Protein AF-E5Y5U0-F1 (afdb_monomer_lite)

Structure (mmCIF, N/CA/C/O backbone):
data_AF-E5Y5U0-F1
#
_entry.id   AF-E5Y5U0-F1
#
loop_
_atom_site.group_PDB
_atom_site.id
_atom_site.type_symbol
_atom_site.label_atom_id
_atom_site.label_alt_id
_atom_site.label_comp_id
_atom_site.label_asym_id
_atom_site.label_entity_id
_atom_site.label_seq_id
_atom_site.pdbx_PDB_ins_code
_atom_site.Cartn_x
_atom_site.Cartn_y
_atom_site.Cartn_z
_atom_site.occupancy
_atom_site.B_iso_or_equiv
_atom_site.auth_seq_id
_atom_site.auth_comp_id
_atom_site.auth_asym_id
_atom_site.auth_atom_id
_atom_site.pdbx_PDB_model_num
ATOM 1 N N . MET A 1 1 ? -17.605 -6.622 24.035 1.00 69.19 1 MET A N 1
ATOM 2 C CA . MET A 1 1 ? -16.594 -5.604 23.661 1.00 69.19 1 MET A CA 1
ATOM 3 C C . MET A 1 1 ? -17.311 -4.301 23.334 1.00 69.19 1 MET A C 1
ATOM 5 O O . MET A 1 1 ? -18.369 -4.371 22.723 1.00 69.19 1 MET A O 1
ATOM 9 N N . THR A 1 2 ? -16.821 -3.135 23.767 1.00 83.31 2 THR A N 1
ATOM 10 C CA . THR A 1 2 ? -17.439 -1.837 23.409 1.00 83.31 2 THR A CA 1
ATOM 11 C C . THR A 1 2 ? -16.944 -1.327 22.050 1.00 83.31 2 THR A C 1
ATOM 13 O O . THR A 1 2 ? -15.829 -1.645 21.639 1.00 83.31 2 THR A O 1
ATOM 16 N N . GLU A 1 3 ? -17.721 -0.479 21.364 1.00 82.12 3 GLU A N 1
ATOM 17 C CA . GLU A 1 3 ? -17.314 0.129 20.079 1.00 82.12 3 GLU A CA 1
ATOM 18 C 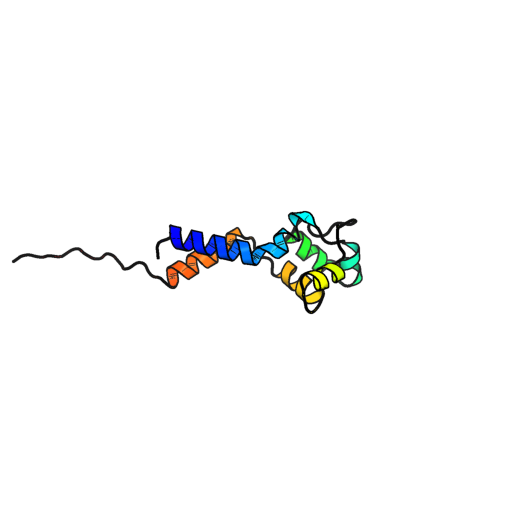C . GLU A 1 3 ? -15.977 0.882 20.189 1.00 82.12 3 GLU A C 1
ATOM 20 O O . GLU A 1 3 ? -15.125 0.809 19.303 1.00 82.12 3 GLU A O 1
ATOM 25 N N . ARG A 1 4 ? -15.744 1.566 21.316 1.00 84.88 4 ARG A N 1
ATOM 26 C CA . ARG A 1 4 ? -14.494 2.294 21.568 1.00 84.88 4 ARG A CA 1
ATOM 27 C C . ARG A 1 4 ? -13.285 1.359 21.664 1.00 84.88 4 ARG A C 1
ATOM 29 O O . ARG A 1 4 ? -12.212 1.719 21.182 1.00 84.88 4 ARG A O 1
ATOM 36 N N . GLU A 1 5 ? -13.444 0.191 22.282 1.00 86.19 5 GLU A N 1
ATOM 37 C CA . GLU A 1 5 ? -12.390 -0.826 22.383 1.00 86.19 5 GLU A CA 1
ATOM 38 C C . GLU A 1 5 ? -12.134 -1.495 21.033 1.00 86.19 5 GLU A C 1
ATOM 40 O O . GLU A 1 5 ? -10.982 -1.550 20.606 1.00 86.19 5 GLU A O 1
ATOM 45 N N . ALA A 1 6 ? -13.193 -1.891 20.318 1.00 85.94 6 ALA A N 1
ATOM 46 C CA . ALA A 1 6 ? -13.099 -2.448 18.968 1.00 85.94 6 ALA A CA 1
ATOM 47 C C . ALA A 1 6 ? -12.373 -1.484 18.017 1.00 85.94 6 ALA A C 1
ATOM 49 O O . ALA A 1 6 ? -11.465 -1.873 17.289 1.00 85.94 6 ALA A O 1
ATOM 50 N N . ARG A 1 7 ? -12.694 -0.187 18.085 1.00 88.69 7 ARG A N 1
ATOM 51 C CA . ARG A 1 7 ? -12.034 0.851 17.284 1.00 88.69 7 ARG A CA 1
ATOM 52 C C . ARG A 1 7 ? -10.579 1.081 17.669 1.00 88.69 7 ARG A C 1
ATOM 54 O O . ARG A 1 7 ? -9.777 1.420 16.800 1.00 88.69 7 ARG A O 1
ATOM 61 N N . LYS A 1 8 ? -10.224 0.913 18.945 1.00 90.88 8 LYS A N 1
ATOM 62 C CA . LYS A 1 8 ? -8.829 0.995 19.394 1.00 90.88 8 LYS A CA 1
ATOM 63 C C . LYS A 1 8 ? -8.017 -0.177 18.840 1.00 90.88 8 LYS A C 1
ATOM 65 O O . LYS A 1 8 ? -6.976 0.074 18.243 1.00 90.88 8 LYS A O 1
ATOM 70 N N . LEU A 1 9 ? -8.529 -1.402 18.971 1.00 89.31 9 LEU A N 1
ATOM 71 C CA . LEU A 1 9 ? -7.894 -2.614 18.442 1.00 89.31 9 LEU A CA 1
ATOM 72 C C . LEU A 1 9 ? -7.775 -2.563 16.915 1.00 89.31 9 LEU A C 1
ATOM 74 O O . LEU A 1 9 ? -6.693 -2.749 16.375 1.00 89.31 9 LEU A O 1
ATOM 78 N N . ALA A 1 10 ? -8.853 -2.201 16.215 1.00 89.25 10 ALA A N 1
ATOM 79 C CA . ALA A 1 10 ? -8.842 -2.063 14.759 1.00 89.25 10 ALA A CA 1
ATOM 80 C C . ALA A 1 10 ? -7.818 -1.027 14.286 1.00 89.25 10 ALA A C 1
ATOM 82 O O . ALA A 1 10 ? -7.153 -1.225 13.276 1.00 89.25 10 ALA A O 1
ATOM 83 N N . LYS A 1 11 ? -7.659 0.081 15.017 1.00 90.94 11 LYS A N 1
ATOM 84 C CA . LYS A 1 11 ? -6.661 1.096 14.676 1.00 90.94 11 LYS A CA 1
ATOM 85 C C . LYS A 1 11 ? -5.230 0.576 14.823 1.00 90.94 11 LYS A C 1
ATOM 87 O O . LYS A 1 11 ? -4.396 0.944 14.004 1.00 90.94 11 LYS A O 1
ATOM 92 N N . GLU A 1 12 ? -4.954 -0.222 15.849 1.00 91.50 12 GLU A N 1
ATOM 93 C CA . GLU A 1 12 ? -3.642 -0.841 16.070 1.00 91.50 12 GLU A CA 1
ATOM 94 C C . GLU A 1 12 ? -3.321 -1.826 14.941 1.00 91.50 12 GLU A C 1
ATOM 96 O O . GLU A 1 12 ? -2.330 -1.643 14.243 1.00 91.50 12 GLU A O 1
ATOM 101 N N . VAL A 1 13 ? -4.252 -2.737 14.640 1.00 90.50 13 VAL A N 1
ATOM 102 C CA . VAL A 1 13 ? -4.113 -3.706 13.541 1.00 90.50 13 VAL A CA 1
ATOM 103 C C . VAL A 1 13 ? -3.899 -3.010 12.192 1.00 90.50 13 VAL A C 1
ATOM 105 O O . VAL A 1 13 ? -2.967 -3.348 11.474 1.00 90.50 13 VAL A O 1
ATOM 108 N N . VAL A 1 14 ? -4.701 -1.992 11.851 1.00 90.81 14 VAL A N 1
ATOM 109 C CA . VAL A 1 14 ? -4.522 -1.235 10.593 1.00 90.81 14 VAL A CA 1
ATOM 110 C C . VAL A 1 14 ? -3.203 -0.468 10.572 1.00 90.81 14 VAL A C 1
ATOM 112 O O . VAL A 1 14 ? -2.626 -0.280 9.504 1.00 90.81 14 VAL A O 1
ATOM 115 N N . SER A 1 15 ? -2.728 0.025 11.716 1.00 89.88 15 SER A N 1
ATOM 116 C CA . SER A 1 15 ? -1.439 0.716 11.774 1.00 89.88 15 SER A CA 1
ATOM 117 C C . SER A 1 15 ? -0.300 -0.227 11.396 1.00 89.88 15 SER A C 1
ATOM 119 O O . SER A 1 15 ? 0.561 0.161 10.610 1.00 89.88 15 SER A O 1
ATOM 121 N N . ASP A 1 16 ? -0.334 -1.454 11.909 1.00 90.06 16 ASP A N 1
ATOM 122 C CA . ASP A 1 16 ? 0.696 -2.458 11.658 1.00 90.06 16 ASP A CA 1
ATOM 123 C C . ASP A 1 16 ? 0.582 -3.040 10.241 1.00 90.06 16 ASP A C 1
ATOM 125 O O . ASP A 1 16 ? 1.571 -3.057 9.510 1.00 90.06 16 ASP A O 1
ATOM 129 N N . GLU A 1 17 ? -0.631 -3.412 9.801 1.00 88.94 17 GLU A N 1
ATOM 130 C CA . GLU A 1 17 ? -0.902 -3.925 8.444 1.00 88.94 17 GLU A CA 1
ATOM 131 C C . GLU A 1 17 ? -0.405 -2.956 7.352 1.00 88.94 17 GLU A C 1
ATOM 133 O O . GLU A 1 17 ? 0.072 -3.381 6.302 1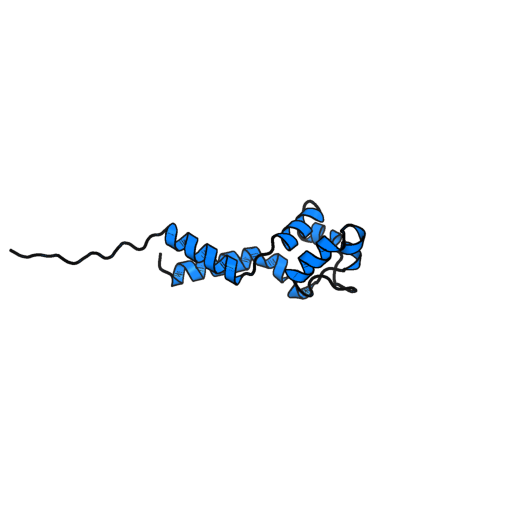.00 88.94 17 GLU A O 1
ATOM 138 N N . TYR A 1 18 ? -0.512 -1.643 7.583 1.00 91.94 18 TYR A N 1
ATOM 139 C CA . TYR A 1 18 ? -0.182 -0.618 6.588 1.00 91.94 18 TYR A CA 1
ATOM 140 C C . TYR A 1 18 ? 1.191 0.027 6.806 1.00 91.94 18 TYR A C 1
ATOM 142 O O . TYR A 1 18 ? 1.550 0.931 6.050 1.00 91.94 18 TYR A O 1
ATOM 150 N N . ALA A 1 19 ? 1.970 -0.406 7.800 1.00 91.31 19 ALA A N 1
ATOM 151 C CA . ALA A 1 19 ? 3.243 0.231 8.137 1.00 91.31 19 ALA A CA 1
ATOM 152 C C . ALA A 1 19 ? 4.214 0.248 6.944 1.00 91.31 19 ALA A C 1
ATOM 154 O O . ALA A 1 19 ? 4.772 1.294 6.610 1.00 91.31 19 ALA A O 1
ATOM 155 N N . VAL A 1 20 ? 4.347 -0.889 6.253 1.00 89.88 20 VAL A N 1
ATOM 156 C CA . VAL A 1 20 ? 5.215 -1.024 5.073 1.00 89.88 20 VAL A CA 1
ATOM 157 C C . VAL A 1 20 ? 4.723 -0.133 3.938 1.00 89.88 20 VAL A C 1
ATOM 159 O O . VAL A 1 20 ? 5.480 0.686 3.419 1.00 89.88 20 VAL A O 1
ATOM 162 N N . ILE A 1 21 ? 3.439 -0.226 3.575 1.00 91.38 21 ILE A N 1
ATOM 163 C CA . ILE A 1 21 ? 2.917 0.550 2.447 1.00 91.38 21 ILE A CA 1
ATOM 164 C C . ILE A 1 21 ? 2.933 2.054 2.722 1.00 91.38 21 ILE A C 1
ATOM 166 O O . ILE A 1 21 ? 3.124 2.839 1.799 1.00 91.38 21 ILE A O 1
ATOM 170 N N . ASP A 1 22 ? 2.795 2.483 3.976 1.00 91.56 22 ASP A N 1
ATOM 171 C CA . ASP A 1 22 ? 2.969 3.880 4.356 1.00 91.56 22 ASP A CA 1
ATOM 172 C C . ASP A 1 22 ? 4.413 4.357 4.224 1.00 91.56 22 ASP A C 1
ATOM 174 O O . ASP A 1 22 ? 4.621 5.539 3.957 1.00 91.56 22 ASP A O 1
ATOM 178 N N . GLU A 1 23 ? 5.403 3.498 4.459 1.00 91.81 23 GLU A N 1
ATOM 179 C CA . GLU A 1 23 ? 6.816 3.877 4.474 1.00 91.81 23 GLU A CA 1
ATOM 180 C C . GLU A 1 23 ? 7.358 4.107 3.055 1.00 91.81 23 GLU A C 1
ATOM 182 O O . GLU A 1 23 ? 7.612 5.259 2.687 1.00 91.81 23 GLU A O 1
ATOM 187 N N . ILE A 1 24 ? 7.477 3.045 2.245 1.00 91.88 24 ILE A N 1
ATOM 188 C CA . ILE A 1 24 ? 6.597 2.919 1.083 1.00 91.88 24 ILE A CA 1
ATOM 189 C C . ILE A 1 24 ? 6.255 4.220 0.378 1.00 91.88 24 ILE A C 1
ATOM 191 O O . ILE A 1 24 ? 7.064 4.951 -0.210 1.00 91.88 24 ILE A O 1
ATOM 195 N N . TRP A 1 25 ? 4.961 4.470 0.466 1.00 91.69 25 TRP A N 1
ATOM 196 C CA . TRP A 1 25 ? 4.293 5.585 -0.120 1.00 91.69 25 TRP A CA 1
ATOM 197 C C . TRP A 1 25 ? 4.883 6.878 0.412 1.00 91.69 25 TRP A C 1
ATOM 199 O O . TRP A 1 25 ? 5.401 7.632 -0.385 1.00 91.69 25 TRP A O 1
ATOM 209 N N . ASN A 1 26 ? 4.906 7.155 1.713 1.00 89.38 26 ASN A N 1
ATOM 210 C CA . ASN A 1 26 ? 5.175 8.507 2.203 1.00 89.38 26 ASN A CA 1
ATOM 211 C C . ASN A 1 26 ? 6.625 8.981 2.072 1.00 89.38 26 ASN A C 1
ATOM 213 O O . ASN A 1 26 ? 6.830 10.182 1.866 1.00 89.38 26 ASN A O 1
ATOM 217 N N . ARG A 1 27 ? 7.608 8.084 2.203 1.00 88.31 27 ARG A N 1
ATOM 218 C CA . ARG A 1 27 ? 9.026 8.452 2.338 1.00 88.31 27 ARG A CA 1
ATOM 219 C C . ARG A 1 27 ? 9.867 8.045 1.144 1.00 88.31 27 ARG A C 1
ATOM 221 O O . ARG A 1 27 ? 10.619 8.878 0.648 1.00 88.31 27 ARG A O 1
ATOM 228 N N . ARG A 1 28 ? 9.761 6.789 0.709 1.00 89.81 28 ARG A N 1
ATOM 229 C CA . ARG A 1 28 ? 10.688 6.244 -0.292 1.00 89.81 28 ARG A CA 1
ATOM 230 C C . ARG A 1 28 ? 10.224 6.543 -1.705 1.00 89.81 28 ARG A C 1
ATOM 232 O O . ARG A 1 28 ? 10.976 7.145 -2.469 1.00 89.81 28 ARG A O 1
ATOM 239 N N . ARG A 1 29 ? 8.954 6.227 -1.997 1.00 91.69 29 ARG A N 1
ATOM 240 C CA . ARG A 1 29 ? 8.352 6.268 -3.342 1.00 91.69 29 ARG A CA 1
ATOM 241 C C . ARG A 1 29 ? 9.084 5.312 -4.297 1.00 91.69 29 ARG A C 1
ATOM 243 O O . ARG A 1 29 ? 10.301 5.164 -4.249 1.00 91.69 29 ARG A O 1
ATOM 250 N N . VAL A 1 30 ? 8.351 4.683 -5.204 1.00 92.94 30 VAL A N 1
ATOM 251 C CA . VAL A 1 30 ? 8.931 3.694 -6.123 1.00 92.94 30 VAL A CA 1
ATOM 252 C C . VAL A 1 30 ? 9.383 4.384 -7.402 1.00 92.94 30 VAL A C 1
ATOM 254 O O . VAL A 1 30 ? 8.677 5.243 -7.945 1.00 92.94 30 VAL A O 1
ATOM 257 N N . ASN A 1 31 ? 10.556 4.010 -7.904 1.00 94.25 31 ASN A N 1
ATOM 258 C CA . ASN A 1 31 ? 11.045 4.489 -9.185 1.00 94.25 31 ASN A CA 1
ATOM 259 C C . ASN A 1 31 ? 10.163 3.960 -10.327 1.00 94.25 31 ASN A C 1
ATOM 261 O O . ASN A 1 31 ? 10.133 2.765 -10.614 1.00 94.25 31 ASN A O 1
ATOM 265 N N . TYR A 1 32 ? 9.478 4.869 -11.019 1.00 93.62 32 TYR A N 1
ATOM 266 C CA . TYR A 1 32 ? 8.582 4.558 -12.131 1.00 93.62 32 TYR A CA 1
ATOM 267 C C . TYR A 1 32 ? 9.253 3.714 -13.221 1.00 93.62 32 TYR A C 1
ATOM 269 O O . TYR A 1 32 ? 8.607 2.842 -13.791 1.00 93.62 32 TYR A O 1
ATOM 277 N N . HIS A 1 33 ? 10.527 3.973 -13.530 1.00 93.00 33 HIS A N 1
ATOM 278 C CA . HIS A 1 33 ? 11.225 3.270 -14.604 1.00 93.00 33 HIS A CA 1
ATOM 279 C C . HIS A 1 33 ? 11.457 1.795 -14.281 1.00 93.00 33 HIS A C 1
ATOM 281 O O . HIS A 1 33 ? 11.381 0.987 -15.198 1.00 93.00 33 HIS A O 1
ATOM 287 N N . SER A 1 34 ? 11.663 1.449 -13.004 1.00 93.06 34 SER A N 1
ATOM 288 C CA . SER A 1 34 ? 11.772 0.046 -12.580 1.00 93.06 34 SER A CA 1
ATOM 289 C C . SER A 1 34 ? 10.451 -0.704 -12.776 1.00 93.06 34 SER A C 1
ATOM 291 O O . SER A 1 34 ? 10.437 -1.796 -13.319 1.00 93.06 34 SER A O 1
ATOM 293 N N . VAL A 1 35 ? 9.315 -0.070 -12.466 1.00 92.56 35 VAL A N 1
ATOM 294 C CA . VAL A 1 35 ? 7.993 -0.679 -12.685 1.00 92.56 35 VAL A CA 1
ATOM 295 C C . VAL A 1 35 ? 7.656 -0.763 -14.176 1.00 92.56 35 VAL A C 1
ATOM 297 O O . VAL A 1 35 ? 7.139 -1.765 -14.647 1.00 92.56 35 VAL A O 1
ATOM 300 N N . ALA A 1 36 ? 7.965 0.278 -14.950 1.00 93.00 36 ALA A N 1
ATOM 301 C CA . ALA A 1 36 ? 7.672 0.322 -16.383 1.00 93.00 36 ALA A CA 1
ATOM 302 C C . ALA A 1 36 ? 8.569 -0.583 -17.242 1.00 93.00 36 ALA A C 1
ATOM 304 O O . ALA A 1 36 ? 8.309 -0.706 -18.440 1.00 93.00 36 ALA A O 1
ATOM 305 N N . ALA A 1 37 ? 9.627 -1.159 -16.665 1.00 92.31 37 ALA A N 1
ATOM 306 C CA . ALA A 1 37 ? 10.463 -2.144 -17.338 1.00 92.31 37 ALA A CA 1
ATOM 307 C C . ALA A 1 37 ? 9.746 -3.497 -17.453 1.00 92.31 37 ALA A C 1
ATOM 309 O O . ALA A 1 37 ? 9.762 -4.095 -18.528 1.00 92.31 37 ALA A O 1
ATOM 310 N N . ASP A 1 38 ? 9.072 -3.919 -16.379 1.00 91.31 38 ASP A N 1
ATOM 311 C CA . ASP A 1 38 ? 8.520 -5.273 -16.253 1.00 91.31 38 ASP A CA 1
ATOM 312 C C . ASP A 1 38 ? 6.984 -5.328 -16.299 1.00 91.31 38 ASP A C 1
ATOM 314 O O . ASP A 1 38 ? 6.415 -6.382 -16.579 1.00 91.31 38 ASP A O 1
ATOM 318 N N . TYR A 1 39 ? 6.299 -4.198 -16.079 1.00 93.31 39 TYR A N 1
ATOM 319 C CA . TYR A 1 39 ? 4.836 -4.132 -16.009 1.00 93.31 39 TYR A CA 1
ATOM 320 C C . TYR A 1 39 ? 4.228 -3.219 -17.076 1.00 93.31 39 TYR A C 1
ATOM 322 O O . TYR A 1 39 ? 4.796 -2.208 -17.502 1.00 93.31 39 TYR A O 1
ATOM 330 N N . ASP A 1 40 ? 3.018 -3.572 -17.501 1.00 93.88 40 ASP A N 1
ATOM 331 C CA . ASP A 1 40 ? 2.263 -2.842 -18.507 1.00 93.88 40 ASP A CA 1
ATOM 332 C C . ASP A 1 40 ? 1.677 -1.518 -17.973 1.00 93.88 40 ASP A C 1
ATOM 334 O O . ASP A 1 40 ? 1.624 -1.224 -16.773 1.00 93.88 40 ASP A O 1
ATOM 338 N N . ARG A 1 41 ? 1.211 -0.678 -18.904 1.00 94.12 41 ARG A N 1
ATOM 339 C CA . ARG A 1 41 ? 0.675 0.648 -18.566 1.00 94.12 41 ARG A CA 1
ATOM 340 C C . ARG A 1 41 ? -0.638 0.593 -17.790 1.00 94.12 41 ARG A C 1
ATOM 342 O O . ARG A 1 41 ? -0.914 1.554 -17.072 1.00 94.12 41 ARG A O 1
ATOM 349 N N . ASP A 1 42 ? -1.442 -0.454 -17.954 1.00 95.62 42 ASP A N 1
ATOM 350 C CA . ASP A 1 42 ? -2.722 -0.578 -17.260 1.00 95.62 42 ASP A CA 1
ATOM 351 C C . ASP A 1 42 ? -2.480 -0.907 -15.784 1.00 95.62 42 ASP A C 1
ATOM 353 O O . ASP A 1 42 ? -3.007 -0.205 -14.920 1.00 95.62 42 ASP A O 1
ATOM 357 N N . THR A 1 43 ? -1.553 -1.823 -15.489 1.00 94.12 43 THR A N 1
ATOM 358 C CA . THR A 1 43 ? -1.065 -2.092 -14.125 1.00 94.12 43 THR A CA 1
ATOM 359 C C . THR A 1 43 ? -0.586 -0.809 -13.433 1.00 94.12 43 THR A C 1
ATOM 361 O O . THR A 1 43 ? -1.036 -0.454 -12.341 1.00 94.12 43 THR A O 1
ATOM 364 N N . ILE A 1 44 ? 0.267 -0.028 -14.101 1.00 94.44 44 ILE A N 1
ATOM 365 C CA . ILE A 1 44 ? 0.779 1.255 -13.584 1.00 94.44 44 ILE A CA 1
ATOM 366 C C . ILE A 1 44 ? -0.345 2.270 -13.337 1.00 94.44 44 ILE A C 1
ATOM 368 O O . ILE A 1 44 ? -0.298 3.058 -12.382 1.00 94.44 44 ILE A O 1
ATOM 372 N N . LYS A 1 45 ? -1.350 2.304 -14.214 1.00 95.31 45 LYS A N 1
ATOM 373 C CA . LYS A 1 45 ? -2.497 3.206 -14.096 1.00 95.31 45 LYS A CA 1
ATOM 374 C C . LYS A 1 45 ? -3.367 2.834 -12.899 1.00 95.31 45 LYS A C 1
ATOM 376 O O . LYS A 1 45 ? -3.794 3.732 -12.170 1.00 95.31 45 LYS A O 1
ATOM 381 N N . ASP A 1 46 ? -3.584 1.545 -12.671 1.00 95.81 46 ASP A N 1
ATOM 382 C CA . ASP A 1 46 ? -4.363 1.051 -11.540 1.00 95.81 46 ASP A CA 1
ATOM 383 C C . ASP A 1 46 ? -3.655 1.305 -10.208 1.00 95.81 46 ASP A C 1
ATOM 385 O O . ASP A 1 46 ? -4.286 1.808 -9.272 1.00 95.81 46 ASP A O 1
ATOM 389 N N . ILE A 1 47 ? -2.335 1.100 -10.147 1.00 94.25 47 ILE A N 1
ATOM 390 C CA . ILE A 1 47 ? -1.525 1.471 -8.978 1.00 94.25 47 ILE A CA 1
ATOM 391 C C . ILE A 1 47 ? -1.661 2.966 -8.691 1.00 94.25 47 ILE A C 1
ATOM 393 O O . ILE A 1 47 ? -1.994 3.345 -7.572 1.00 94.25 47 ILE A O 1
ATOM 397 N N . ASN A 1 48 ? -1.478 3.836 -9.689 1.00 93.69 48 ASN A N 1
ATOM 398 C CA . ASN A 1 48 ? -1.589 5.286 -9.487 1.00 93.69 48 ASN A CA 1
ATOM 399 C C . ASN A 1 48 ? -2.997 5.742 -9.084 1.00 93.69 48 ASN A C 1
ATOM 401 O O . ASN A 1 48 ? -3.143 6.756 -8.401 1.00 93.69 48 ASN A O 1
ATOM 405 N N . ARG A 1 49 ? -4.041 5.015 -9.495 1.00 93.94 49 ARG A N 1
ATOM 406 C CA . ARG A 1 49 ? -5.419 5.293 -9.077 1.00 93.94 49 ARG A CA 1
ATOM 407 C C . ARG A 1 49 ? -5.635 4.978 -7.597 1.00 93.94 49 ARG A C 1
ATOM 409 O O . ARG A 1 49 ? -6.365 5.711 -6.932 1.00 93.94 49 ARG A O 1
ATOM 416 N N . LYS A 1 50 ? -5.036 3.894 -7.098 1.00 92.44 50 LYS A N 1
ATOM 417 C CA . LYS A 1 50 ? -5.160 3.457 -5.698 1.00 92.44 50 LYS A CA 1
ATOM 418 C C . LYS A 1 50 ? -4.210 4.209 -4.767 1.00 92.44 50 LYS A C 1
ATOM 420 O O . LYS A 1 50 ? -4.613 4.627 -3.685 1.00 92.44 50 LYS A O 1
ATOM 425 N N . LEU A 1 51 ? -2.977 4.409 -5.217 1.00 92.69 51 LEU A N 1
ATOM 426 C CA . LEU A 1 51 ? -1.857 4.983 -4.476 1.00 92.69 51 LEU A CA 1
ATOM 427 C C . LEU A 1 51 ? -1.245 6.139 -5.287 1.00 92.69 51 LEU A C 1
ATOM 429 O O . LEU A 1 51 ? -0.174 6.002 -5.889 1.00 92.69 51 LEU A O 1
ATOM 433 N N . PRO A 1 52 ? -1.920 7.302 -5.346 1.00 92.12 52 PRO A N 1
ATOM 434 C CA . PRO A 1 52 ? -1.446 8.433 -6.134 1.00 92.12 52 PRO A CA 1
ATOM 435 C C . PRO A 1 52 ? -0.083 8.922 -5.645 1.00 92.12 52 PRO A C 1
ATOM 437 O O . PRO A 1 52 ? 0.161 9.035 -4.444 1.00 92.12 52 PRO A O 1
ATOM 440 N N . ASN A 1 53 ? 0.808 9.253 -6.580 1.00 92.00 53 ASN A N 1
ATOM 441 C CA . ASN A 1 53 ? 2.196 9.644 -6.305 1.00 92.00 53 ASN A CA 1
ATOM 442 C C . ASN A 1 53 ? 3.043 8.554 -5.626 1.00 92.00 53 ASN A C 1
ATOM 444 O O . ASN A 1 53 ? 4.050 8.881 -5.006 1.00 92.00 53 ASN A O 1
ATOM 448 N N . LEU A 1 54 ? 2.659 7.275 -5.680 1.00 94.12 54 LEU A N 1
ATOM 449 C CA . LEU A 1 54 ? 3.562 6.194 -5.273 1.00 94.12 54 LEU A CA 1
ATOM 450 C C . LEU A 1 54 ? 4.696 6.017 -6.286 1.00 94.12 54 LEU A C 1
ATOM 452 O O . LEU A 1 54 ? 5.855 5.925 -5.890 1.00 94.12 54 LEU A O 1
ATOM 456 N N . LEU A 1 55 ? 4.351 6.000 -7.575 1.00 94.06 55 LEU A N 1
ATOM 457 C CA . LEU A 1 55 ? 5.289 5.802 -8.676 1.00 94.06 55 LEU A CA 1
ATOM 458 C C . LEU A 1 55 ? 5.780 7.160 -9.186 1.00 94.06 55 LEU A C 1
ATOM 460 O O . LEU A 1 55 ? 4.992 7.969 -9.679 1.00 94.06 55 LEU A O 1
ATOM 464 N N . VAL A 1 56 ? 7.083 7.421 -9.085 1.00 92.94 56 VAL A N 1
ATOM 465 C CA . VAL A 1 56 ? 7.685 8.714 -9.451 1.00 92.94 56 VAL A CA 1
ATOM 466 C C . VAL A 1 56 ? 8.888 8.483 -10.362 1.00 92.94 56 VAL A C 1
ATOM 468 O O . VAL A 1 56 ? 9.661 7.558 -10.143 1.00 92.94 56 VAL A O 1
ATOM 471 N N . LYS A 1 57 ? 9.079 9.325 -11.390 1.00 87.62 57 LYS A N 1
ATOM 472 C CA . LYS A 1 57 ? 10.181 9.181 -12.371 1.00 87.62 57 LYS A CA 1
ATOM 473 C C . LYS A 1 57 ? 11.570 9.083 -11.728 1.00 87.62 57 LYS A C 1
ATOM 475 O O . LYS A 1 57 ? 12.382 8.291 -12.176 1.00 87.62 57 LYS A O 1
ATOM 480 N N . ASN A 1 58 ? 11.793 9.840 -10.656 1.00 84.06 58 ASN A N 1
ATOM 481 C CA . ASN A 1 58 ? 12.993 9.779 -9.820 1.00 84.06 58 ASN A CA 1
ATOM 482 C C . ASN A 1 58 ? 12.616 9.307 -8.406 1.00 84.06 58 ASN A C 1
ATOM 484 O O . ASN A 1 58 ? 12.916 9.986 -7.426 1.00 84.06 58 ASN A O 1
ATOM 488 N N . GLY A 1 59 ? 11.839 8.222 -8.314 1.00 80.81 59 GLY A N 1
ATOM 489 C CA . GLY A 1 59 ? 11.511 7.593 -7.032 1.00 80.81 59 GLY A CA 1
ATOM 490 C C . GLY A 1 59 ? 12.776 7.166 -6.287 1.00 80.81 59 GLY A C 1
ATOM 491 O O . GLY A 1 59 ? 13.821 6.969 -6.908 1.00 80.81 59 GLY A O 1
ATOM 492 N N . GLY A 1 60 ? 12.689 7.074 -4.960 1.00 83.44 60 GLY A N 1
ATOM 493 C CA . GLY A 1 60 ? 13.863 6.907 -4.107 1.00 83.44 60 GLY A CA 1
ATOM 494 C C . GLY A 1 60 ? 14.520 5.533 -4.205 1.00 83.44 60 GLY A C 1
ATOM 495 O O . GLY A 1 60 ? 15.707 5.436 -3.916 1.00 83.44 60 GLY A O 1
ATOM 496 N N . VAL A 1 61 ? 13.768 4.501 -4.600 1.00 90.38 61 VAL A N 1
ATOM 497 C CA . VAL A 1 61 ? 14.226 3.102 -4.641 1.00 90.38 61 VAL A CA 1
ATOM 498 C C . VAL A 1 61 ? 13.582 2.377 -5.829 1.00 90.38 61 VAL A C 1
ATOM 500 O O . VAL A 1 61 ? 12.458 2.712 -6.230 1.00 90.38 61 VAL A O 1
ATOM 503 N N . ALA A 1 62 ? 14.297 1.421 -6.423 1.00 93.00 62 ALA A N 1
ATOM 504 C CA . ALA A 1 62 ? 13.759 0.550 -7.466 1.00 93.00 62 ALA A CA 1
ATOM 505 C C . ALA A 1 62 ? 12.807 -0.519 -6.886 1.00 93.00 62 ALA A C 1
ATOM 507 O O . ALA A 1 62 ? 12.790 -0.778 -5.685 1.00 93.00 62 ALA A O 1
ATOM 508 N N . LEU A 1 63 ? 11.932 -1.084 -7.722 1.00 93.00 63 LEU A N 1
ATOM 509 C CA . LEU A 1 63 ? 10.913 -2.042 -7.280 1.00 93.00 63 LEU A CA 1
ATOM 510 C C . LEU A 1 63 ? 11.518 -3.359 -6.769 1.00 93.00 63 LEU A C 1
ATOM 512 O O . LEU A 1 63 ? 11.051 -3.887 -5.767 1.00 93.00 63 LEU A O 1
ATOM 516 N N . ASP A 1 64 ? 12.532 -3.869 -7.458 1.00 93.12 64 ASP A N 1
ATOM 517 C CA . ASP A 1 64 ? 13.311 -5.055 -7.094 1.00 93.12 64 ASP A CA 1
ATOM 518 C C . ASP A 1 64 ? 14.036 -4.866 -5.760 1.00 93.12 64 ASP A C 1
ATOM 520 O O . ASP A 1 64 ? 13.873 -5.676 -4.853 1.00 93.12 64 ASP A O 1
ATOM 524 N N . GLU A 1 65 ? 14.718 -3.735 -5.586 1.00 93.31 65 GLU A N 1
ATOM 525 C CA . GLU A 1 65 ? 15.372 -3.387 -4.320 1.00 93.31 65 GLU A CA 1
ATOM 526 C C . GLU A 1 65 ? 14.374 -3.318 -3.150 1.00 93.31 65 GLU A C 1
ATOM 528 O O . GLU A 1 65 ? 14.682 -3.767 -2.047 1.00 93.31 65 GLU A O 1
ATOM 533 N N . LEU A 1 66 ? 13.164 -2.788 -3.374 1.00 92.25 66 LEU A N 1
ATOM 534 C CA . LEU A 1 66 ? 12.106 -2.781 -2.357 1.00 92.25 66 LEU A CA 1
ATOM 535 C C . LEU A 1 66 ? 11.582 -4.187 -2.058 1.00 92.25 66 LEU A C 1
ATOM 537 O O . LEU A 1 66 ? 11.320 -4.497 -0.897 1.00 92.25 66 LEU A O 1
ATOM 541 N N . ALA A 1 67 ? 11.395 -5.018 -3.083 1.00 92.50 67 ALA A N 1
ATOM 542 C CA . ALA A 1 67 ? 10.951 -6.392 -2.891 1.00 92.50 67 ALA A CA 1
ATOM 543 C C . ALA A 1 67 ? 11.953 -7.154 -2.011 1.00 92.50 67 ALA A C 1
ATOM 545 O O . ALA A 1 67 ? 11.553 -7.736 -1.004 1.00 92.50 67 ALA A O 1
ATOM 546 N N . ASP A 1 68 ? 13.247 -7.030 -2.309 1.00 93.12 68 ASP A N 1
ATOM 547 C CA . ASP A 1 68 ? 14.324 -7.645 -1.534 1.00 93.12 68 ASP A CA 1
ATOM 548 C C . ASP A 1 68 ? 14.417 -7.078 -0.105 1.00 93.12 68 ASP A C 1
ATOM 550 O O . ASP A 1 68 ? 14.532 -7.838 0.858 1.00 93.12 68 ASP A O 1
ATOM 554 N N . GLU A 1 69 ? 14.338 -5.750 0.066 1.00 92.31 69 GLU A N 1
ATOM 555 C CA . GLU A 1 69 ? 14.467 -5.094 1.379 1.00 92.31 69 GLU A CA 1
ATOM 556 C C . GLU A 1 69 ? 13.342 -5.496 2.343 1.00 92.31 69 GLU A C 1
ATOM 558 O O . GLU A 1 69 ? 13.585 -5.708 3.534 1.00 92.31 69 GLU A O 1
ATOM 563 N N . TYR A 1 70 ? 12.116 -5.616 1.834 1.00 89.44 70 TYR A N 1
ATOM 564 C CA . TYR A 1 70 ? 10.950 -5.997 2.631 1.00 89.44 70 TYR A CA 1
ATOM 565 C C . TYR A 1 70 ? 10.684 -7.512 2.640 1.00 89.44 70 TYR A C 1
ATOM 567 O O . TYR A 1 70 ? 9.748 -7.955 3.307 1.00 89.44 70 TYR A O 1
ATOM 575 N N . GLY A 1 71 ? 11.518 -8.310 1.963 1.00 91.00 71 GLY A N 1
ATOM 576 C CA . GLY A 1 71 ? 11.455 -9.772 1.978 1.00 91.00 71 GLY A CA 1
ATOM 577 C C . GLY A 1 71 ? 10.288 -10.369 1.187 1.00 91.00 71 GLY A C 1
ATOM 578 O O . GLY A 1 71 ? 9.790 -11.433 1.555 1.00 91.00 71 GLY A O 1
ATOM 579 N N . PHE A 1 72 ? 9.833 -9.691 0.133 1.00 90.62 72 PHE A N 1
ATOM 580 C CA . PHE A 1 72 ? 8.882 -10.258 -0.822 1.00 90.62 72 PHE A CA 1
ATOM 581 C C . PHE A 1 72 ? 9.567 -11.337 -1.670 1.00 90.62 72 PHE A C 1
ATOM 583 O O . PHE A 1 72 ? 10.737 -11.210 -2.020 1.00 90.62 72 PHE A O 1
ATOM 590 N N . GLU A 1 73 ? 8.839 -12.403 -2.010 1.00 89.69 73 GLU A N 1
ATOM 591 C CA . GLU A 1 73 ? 9.371 -13.495 -2.840 1.00 89.69 73 GLU A CA 1
ATOM 592 C C . GLU A 1 73 ? 9.636 -13.025 -4.280 1.00 89.69 73 GLU A C 1
ATOM 594 O O . GLU A 1 73 ? 10.553 -13.508 -4.947 1.00 89.69 73 GLU A O 1
ATOM 599 N N . SER A 1 74 ? 8.867 -12.040 -4.747 1.00 92.06 74 SER A N 1
ATOM 600 C CA . SER A 1 74 ? 9.036 -11.414 -6.049 1.00 92.06 74 SER A CA 1
ATOM 601 C C . SER A 1 74 ? 8.538 -9.968 -6.085 1.00 92.06 74 SER A C 1
ATOM 603 O O . SER A 1 74 ? 7.726 -9.522 -5.269 1.00 92.06 74 SER A O 1
ATOM 605 N N . THR A 1 75 ? 8.958 -9.233 -7.116 1.00 92.69 75 THR A N 1
ATOM 606 C CA . THR A 1 75 ? 8.378 -7.926 -7.455 1.00 92.69 75 THR A CA 1
ATOM 607 C C . THR A 1 75 ? 6.882 -8.018 -7.758 1.00 92.69 75 THR A C 1
ATOM 609 O O . THR A 1 75 ? 6.151 -7.066 -7.486 1.00 92.69 75 THR A O 1
ATOM 612 N N . CYS A 1 76 ? 6.401 -9.166 -8.252 1.00 93.31 76 CYS A N 1
ATOM 613 C CA . CYS A 1 76 ? 4.979 -9.407 -8.488 1.00 93.31 76 CYS A CA 1
ATOM 614 C C . CYS A 1 76 ? 4.176 -9.372 -7.188 1.00 93.31 76 CYS A C 1
ATOM 616 O O . CYS A 1 76 ? 3.138 -8.721 -7.167 1.00 93.31 76 CYS A O 1
ATOM 618 N N . ASP A 1 77 ? 4.678 -9.958 -6.098 1.00 92.31 77 ASP A N 1
ATOM 619 C CA . ASP A 1 77 ? 3.982 -9.934 -4.802 1.00 92.31 77 ASP A CA 1
ATOM 620 C C . ASP A 1 77 ? 3.840 -8.505 -4.266 1.00 92.31 77 ASP A C 1
ATOM 622 O O . ASP A 1 77 ? 2.805 -8.123 -3.713 1.00 92.31 77 ASP A O 1
ATOM 626 N N . LEU A 1 78 ? 4.867 -7.678 -4.480 1.00 92.50 78 LEU A N 1
ATOM 627 C CA . LEU A 1 78 ? 4.833 -6.266 -4.114 1.00 92.50 78 LEU A CA 1
ATOM 628 C C . LEU A 1 78 ? 3.823 -5.479 -4.972 1.00 92.50 78 LEU A C 1
ATOM 630 O O . LEU A 1 78 ? 3.078 -4.645 -4.448 1.00 92.50 78 LEU A O 1
ATOM 634 N N . ILE A 1 79 ? 3.754 -5.753 -6.278 1.00 94.06 79 ILE A N 1
ATOM 635 C CA . ILE A 1 79 ? 2.742 -5.164 -7.165 1.00 94.06 79 ILE A CA 1
ATOM 636 C C . ILE A 1 79 ? 1.333 -5.612 -6.773 1.00 94.06 79 ILE A C 1
ATOM 638 O O . ILE A 1 79 ? 0.443 -4.766 -6.671 1.00 94.06 79 ILE A O 1
ATOM 642 N N . ASP A 1 80 ? 1.131 -6.897 -6.494 1.00 93.75 80 ASP A N 1
ATOM 643 C CA . ASP A 1 80 ? -0.148 -7.440 -6.045 1.00 93.75 80 ASP A CA 1
ATOM 644 C C . ASP A 1 80 ? -0.582 -6.796 -4.728 1.00 93.75 80 ASP A C 1
ATOM 646 O O . ASP A 1 80 ? -1.748 -6.429 -4.584 1.00 93.75 80 ASP A O 1
ATOM 650 N N . MET A 1 81 ? 0.348 -6.533 -3.805 1.00 91.81 81 MET A N 1
ATOM 651 C CA . MET A 1 81 ? 0.064 -5.764 -2.592 1.00 91.81 81 MET A CA 1
ATOM 652 C C . MET A 1 81 ? -0.417 -4.337 -2.915 1.00 91.81 81 MET A C 1
ATOM 654 O O . MET A 1 81 ? -1.408 -3.870 -2.342 1.00 91.81 81 MET A O 1
ATOM 658 N N . PHE A 1 82 ? 0.236 -3.628 -3.845 1.00 93.44 82 PHE A N 1
ATOM 659 C CA . PHE A 1 82 ? -0.201 -2.289 -4.267 1.00 93.44 82 PHE A CA 1
ATOM 660 C C . PHE A 1 82 ? -1.571 -2.315 -4.950 1.00 93.44 82 PHE A C 1
ATOM 662 O O . PHE A 1 82 ? -2.409 -1.440 -4.712 1.00 93.44 82 PHE A O 1
ATOM 669 N N . LEU A 1 83 ? -1.823 -3.327 -5.778 1.00 93.44 83 LEU A N 1
ATOM 670 C CA . LEU A 1 83 ? -3.100 -3.525 -6.448 1.00 93.44 83 LEU A CA 1
ATOM 671 C C . LEU A 1 83 ? -4.190 -3.965 -5.472 1.00 93.44 83 LEU A C 1
ATOM 673 O O . LEU A 1 83 ? -5.334 -3.570 -5.651 1.00 93.44 83 LEU A O 1
ATOM 677 N N . ALA A 1 84 ? -3.886 -4.706 -4.414 1.00 92.62 84 ALA A N 1
ATOM 678 C CA . ALA A 1 84 ? -4.845 -5.091 -3.379 1.00 92.62 84 ALA A CA 1
ATOM 679 C C . ALA A 1 84 ? -5.143 -3.956 -2.381 1.00 92.62 84 ALA A C 1
ATOM 681 O O . ALA A 1 84 ? -6.016 -4.106 -1.520 1.00 92.62 84 ALA A O 1
ATOM 682 N N . TYR A 1 85 ? -4.468 -2.805 -2.505 1.00 92.50 85 TYR A N 1
ATOM 683 C CA . TYR A 1 85 ? -4.620 -1.694 -1.573 1.00 92.50 85 TYR A CA 1
ATOM 684 C C . TYR A 1 85 ? -6.080 -1.277 -1.391 1.00 92.50 85 TYR A C 1
ATOM 686 O O . TYR A 1 85 ? -6.790 -0.918 -2.340 1.00 92.50 85 TYR A O 1
ATOM 694 N N . THR A 1 86 ? -6.491 -1.261 -0.127 1.00 91.06 86 THR A N 1
ATOM 695 C CA . THR A 1 86 ? -7.777 -0.745 0.329 1.00 91.06 86 THR A CA 1
ATOM 696 C C . THR A 1 86 ? -7.521 0.478 1.210 1.00 91.06 86 THR A C 1
ATOM 698 O O . THR A 1 86 ? -6.621 0.451 2.044 1.00 91.06 86 THR A O 1
ATOM 701 N N . PRO A 1 87 ? -8.279 1.580 1.082 1.00 90.19 87 PRO A N 1
ATOM 702 C CA . PRO A 1 87 ? -8.081 2.734 1.950 1.00 90.19 87 PRO A CA 1
ATOM 703 C C . PRO A 1 87 ? -8.237 2.360 3.429 1.00 90.19 87 PRO A C 1
ATOM 705 O O . PRO A 1 87 ? -9.238 1.755 3.816 1.00 90.19 87 PRO A O 1
ATOM 708 N N . LYS A 1 88 ? -7.299 2.805 4.275 1.00 89.38 88 LYS A N 1
ATOM 709 C CA . LYS A 1 88 ? -7.277 2.512 5.724 1.00 89.38 88 LYS A CA 1
ATOM 710 C C . LYS A 1 88 ? -8.608 2.717 6.429 1.00 89.38 88 LYS A C 1
ATOM 712 O O . LYS A 1 88 ? -8.954 1.963 7.327 1.00 89.38 88 LYS A O 1
ATOM 717 N N . ARG A 1 89 ? -9.354 3.752 6.034 1.00 89.38 89 ARG A N 1
ATOM 718 C CA . ARG A 1 89 ? -10.674 4.041 6.599 1.00 89.38 89 ARG A CA 1
ATOM 719 C C . ARG A 1 89 ? -11.644 2.876 6.387 1.00 89.38 89 ARG A C 1
ATOM 721 O O . ARG A 1 89 ? -12.305 2.478 7.335 1.00 89.38 89 ARG A O 1
ATOM 728 N N . VAL A 1 90 ? -11.688 2.332 5.172 1.00 91.81 90 VAL A N 1
ATOM 729 C CA . VAL A 1 90 ? -12.556 1.202 4.817 1.00 91.81 90 VAL A CA 1
ATOM 730 C C . VAL A 1 90 ? -12.128 -0.041 5.593 1.00 91.81 90 VAL A C 1
ATOM 732 O O . VAL A 1 90 ? -12.966 -0.694 6.206 1.00 91.81 90 VAL A O 1
ATOM 735 N N . ARG A 1 91 ? -10.820 -0.327 5.647 1.00 91.38 91 ARG A N 1
ATOM 736 C CA . ARG A 1 91 ? -10.291 -1.473 6.401 1.00 91.38 91 ARG A CA 1
ATOM 737 C C . ARG A 1 91 ? -10.564 -1.368 7.906 1.00 91.38 91 ARG A C 1
ATOM 739 O O . ARG A 1 91 ? -10.928 -2.356 8.533 1.00 91.38 91 ARG A O 1
ATOM 746 N N . LEU A 1 92 ? -10.440 -0.171 8.478 1.00 90.44 92 LEU A N 1
ATOM 747 C CA . LEU A 1 92 ? -10.744 0.083 9.885 1.00 90.44 92 LEU A CA 1
ATOM 748 C C . LEU A 1 92 ? -12.225 -0.154 10.185 1.00 90.44 92 LEU A C 1
ATOM 750 O O . LEU A 1 92 ? -12.536 -0.815 11.168 1.00 90.44 92 LEU A O 1
ATOM 754 N N . GLU A 1 93 ? -13.132 0.360 9.351 1.00 90.94 93 GLU A N 1
ATOM 755 C CA . GLU A 1 93 ? -14.577 0.152 9.515 1.00 90.94 93 GLU A CA 1
ATOM 756 C C . GLU A 1 93 ? -14.942 -1.345 9.425 1.00 90.94 93 GLU A C 1
ATOM 758 O O . GLU A 1 93 ? -15.723 -1.826 10.244 1.00 90.94 93 GLU A O 1
ATOM 763 N N . GLN A 1 94 ? -14.309 -2.101 8.518 1.00 90.94 94 GLN A N 1
ATOM 764 C CA . GLN A 1 94 ? -14.475 -3.559 8.416 1.00 90.94 94 GLN A CA 1
ATOM 765 C C . GLN A 1 94 ? -14.019 -4.299 9.680 1.00 90.94 94 GLN A C 1
ATOM 767 O O . GLN A 1 94 ? -14.748 -5.148 10.183 1.00 90.94 94 GLN A O 1
ATOM 772 N N . LEU A 1 95 ? -12.841 -3.966 10.218 1.00 89.50 95 LEU A N 1
ATOM 773 C CA . LEU A 1 95 ? -12.330 -4.597 11.440 1.00 89.50 95 LEU A CA 1
ATOM 774 C C . LEU A 1 95 ? -13.170 -4.239 12.668 1.00 89.50 95 LEU A C 1
ATOM 776 O O . LEU A 1 95 ? -13.411 -5.089 13.518 1.00 89.50 95 LEU A O 1
ATOM 780 N N . VAL A 1 96 ? -13.656 -2.997 12.757 1.00 88.94 96 VAL A N 1
ATOM 781 C CA . VAL A 1 96 ? -14.578 -2.601 13.830 1.00 88.94 96 VAL A CA 1
ATOM 782 C C . VAL A 1 96 ? -15.864 -3.422 13.769 1.00 88.94 96 VAL A C 1
ATOM 784 O O . VAL A 1 96 ? -16.300 -3.913 14.807 1.00 88.94 96 VAL A O 1
ATOM 787 N N . ALA A 1 97 ? -16.447 -3.597 12.580 1.00 88.88 97 ALA A N 1
ATOM 788 C CA . ALA A 1 97 ? -17.637 -4.426 12.403 1.00 88.88 97 ALA A CA 1
ATOM 789 C C . ALA A 1 97 ? -17.367 -5.887 12.797 1.00 88.88 97 ALA A C 1
ATOM 791 O O . ALA A 1 97 ? -18.118 -6.447 13.590 1.00 88.88 97 ALA A O 1
ATOM 792 N N . GLN A 1 98 ? -16.246 -6.457 12.343 1.00 87.94 98 GLN A N 1
ATOM 793 C CA . GLN A 1 98 ? -15.847 -7.825 12.674 1.00 87.94 98 GLN A CA 1
ATOM 794 C C . GLN A 1 98 ? -15.704 -8.040 14.189 1.00 87.94 98 GLN A C 1
ATOM 796 O O . GLN A 1 98 ? -16.277 -8.975 14.742 1.00 87.94 98 GLN A O 1
ATOM 801 N N . PHE A 1 99 ? -14.999 -7.149 14.891 1.00 87.44 99 PHE A N 1
ATOM 802 C CA . PHE A 1 99 ? -14.810 -7.272 16.338 1.00 87.44 99 PHE A CA 1
ATOM 803 C C . PHE A 1 99 ? -16.108 -7.131 17.141 1.00 87.44 99 PHE A C 1
ATOM 805 O O . PHE A 1 99 ? -16.229 -7.721 18.219 1.00 87.44 99 PHE A O 1
ATOM 812 N N . LEU A 1 100 ? -17.070 -6.351 16.639 1.00 84.62 100 LEU A N 1
ATOM 813 C CA . LEU A 1 100 ? -18.390 -6.204 17.252 1.00 84.62 100 LEU A CA 1
ATOM 814 C C . LEU A 1 100 ? -19.294 -7.416 16.991 1.00 84.62 100 LEU A C 1
ATOM 816 O O . LEU A 1 100 ? -20.031 -7.807 17.893 1.00 84.62 100 LEU A O 1
ATOM 820 N N . GLU A 1 101 ? -19.218 -8.027 15.807 1.00 83.50 101 GLU A N 1
ATOM 821 C CA . GLU A 1 101 ? -19.935 -9.270 15.486 1.00 83.50 101 GLU A CA 1
ATOM 822 C C . GLU A 1 101 ? -19.402 -10.469 16.284 1.00 83.50 101 GLU A C 1
ATOM 824 O O . GLU A 1 101 ? -20.187 -11.267 16.791 1.00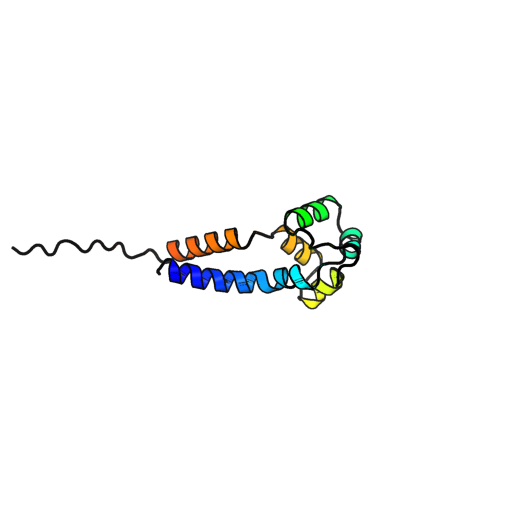 83.50 101 GLU A O 1
ATOM 829 N N . GLU A 1 102 ? -18.081 -10.573 16.456 1.00 77.38 102 GLU A N 1
ATOM 830 C CA . GLU A 1 102 ? -17.440 -11.638 17.243 1.00 77.38 102 GLU A CA 1
ATOM 831 C C . GLU A 1 102 ? -17.669 -11.482 18.758 1.00 77.38 102 GLU A C 1
ATOM 833 O O . GLU A 1 102 ? -17.566 -12.450 19.511 1.00 77.38 102 GLU A O 1
ATOM 838 N N . ASN A 1 103 ? -17.996 -10.271 19.220 1.00 69.56 103 ASN A N 1
ATOM 839 C CA . ASN A 1 103 ? -18.287 -9.973 20.621 1.00 69.56 103 ASN A CA 1
ATOM 840 C C . ASN A 1 103 ? -19.614 -9.217 20.752 1.00 69.56 103 ASN A C 1
ATOM 842 O O . ASN A 1 103 ? -19.590 -8.030 21.124 1.00 69.56 103 ASN A O 1
ATOM 846 N N . PRO A 1 104 ? -20.756 -9.887 20.499 1.00 61.41 104 PRO A N 1
ATOM 847 C CA . PRO A 1 104 ? -22.057 -9.257 20.633 1.00 61.41 104 PRO A CA 1
ATOM 848 C C . PRO A 1 104 ? -22.168 -8.643 22.029 1.00 61.41 104 PRO A C 1
ATOM 850 O O . PRO A 1 104 ? -21.832 -9.267 23.040 1.00 61.41 104 PRO A O 1
ATOM 853 N N . GLN A 1 105 ? -22.580 -7.376 22.085 1.00 57.19 105 GLN A N 1
ATOM 854 C CA . GLN A 1 105 ? -22.932 -6.744 23.352 1.00 57.19 105 GLN A CA 1
ATOM 855 C C . GLN A 1 105 ? -23.980 -7.644 24.024 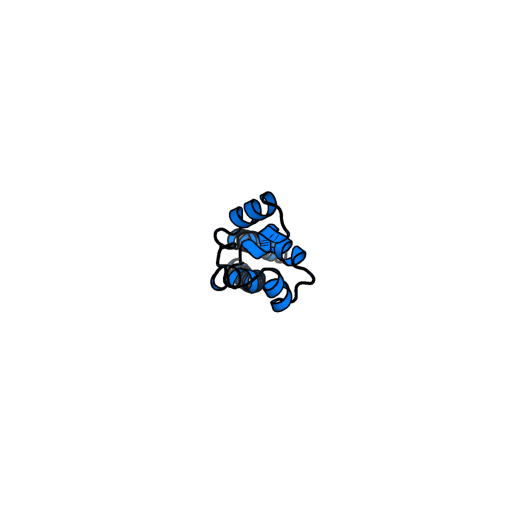1.00 57.19 105 GLN A C 1
ATOM 857 O O . GLN A 1 105 ? -24.938 -8.023 23.343 1.00 57.19 105 GLN A O 1
ATOM 862 N N . PRO A 1 106 ? -23.831 -8.016 25.310 1.00 53.53 106 PRO A N 1
ATOM 863 C CA . PRO A 1 106 ? -24.928 -8.669 26.004 1.00 53.53 106 PRO A CA 1
ATOM 864 C C . PRO A 1 106 ? -26.121 -7.720 25.909 1.00 53.53 106 PRO A C 1
ATOM 866 O O . PRO A 1 106 ? -26.026 -6.568 26.339 1.00 53.53 106 PRO A O 1
ATOM 869 N N . SER A 1 107 ? -27.200 -8.174 25.270 1.00 54.00 107 SER A N 1
ATOM 870 C CA . SER A 1 107 ? -28.480 -7.479 25.266 1.00 54.00 107 SER A CA 1
ATOM 871 C C . SER A 1 107 ? -28.850 -7.258 26.725 1.00 54.00 107 SER A C 1
ATOM 873 O O . SER A 1 107 ? -29.152 -8.206 27.451 1.00 54.00 107 SER A O 1
ATOM 875 N N . GLY A 1 108 ? -28.705 -6.018 27.182 1.00 53.88 108 GLY A N 1
ATOM 876 C CA . GLY A 1 108 ? -29.110 -5.601 28.511 1.00 53.88 108 GLY A CA 1
ATOM 877 C C . GLY A 1 108 ? -30.627 -5.559 28.585 1.00 53.88 108 GLY A C 1
ATOM 878 O O . GLY A 1 108 ? -31.187 -4.479 28.682 1.00 53.88 108 GLY A O 1
ATOM 879 N N . ASP A 1 109 ? -31.270 -6.723 28.545 1.00 51.31 109 ASP A N 1
ATOM 880 C CA . ASP A 1 109 ? -32.643 -6.906 29.000 1.00 51.31 109 ASP A CA 1
ATOM 881 C C . ASP A 1 109 ? -32.577 -7.393 30.452 1.00 51.31 109 ASP A C 1
ATOM 883 O O . ASP A 1 109 ? -32.817 -8.555 30.773 1.00 51.31 109 ASP A O 1
ATOM 887 N N . TYR A 1 110 ? -32.168 -6.485 31.338 1.00 53.75 110 TYR A N 1
ATOM 888 C CA . TYR A 1 110 ? -32.529 -6.547 32.748 1.00 53.75 110 TYR A CA 1
ATOM 889 C C . TYR A 1 110 ? -33.624 -5.504 32.957 1.00 53.75 110 TYR A C 1
ATOM 891 O O . TYR A 1 110 ? -33.328 -4.335 33.181 1.00 53.75 110 TYR A O 1
ATOM 899 N N . ASP A 1 111 ? -34.881 -5.927 32.869 1.00 49.94 111 ASP A N 1
ATOM 900 C CA . ASP A 1 111 ? -35.961 -5.281 33.611 1.00 49.94 111 ASP A CA 1
ATOM 901 C C . ASP A 1 111 ? -37.081 -6.296 33.861 1.00 49.94 111 ASP A C 1
ATOM 903 O O . ASP A 1 111 ? -37.621 -6.897 32.930 1.00 49.94 111 ASP A O 1
ATOM 907 N N . GLY A 1 112 ? -37.380 -6.537 35.136 1.00 44.28 112 GLY A N 1
ATOM 908 C C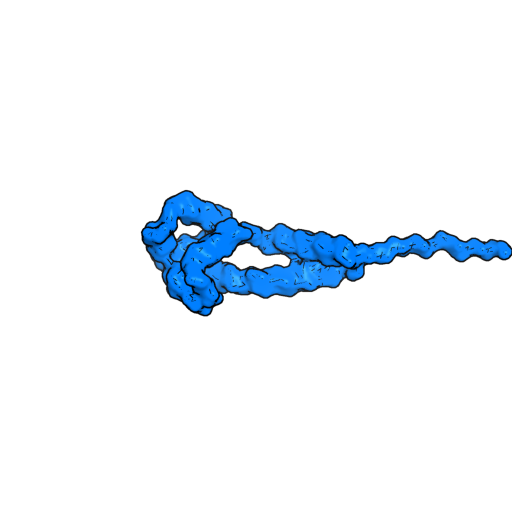A . GLY A 1 112 ? -38.387 -7.511 35.547 1.00 44.28 112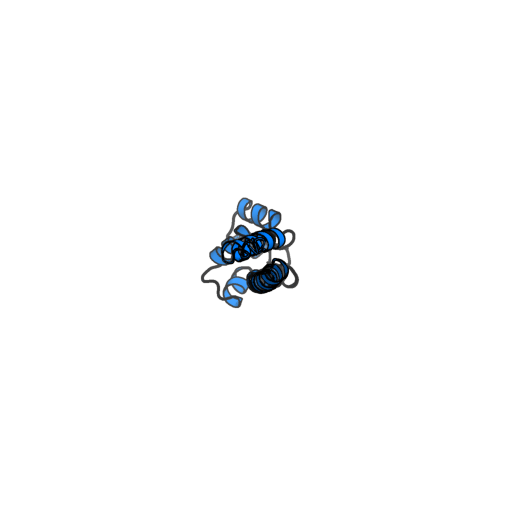 GLY A CA 1
ATOM 909 C C . GLY A 1 112 ? -38.116 -8.247 36.856 1.00 44.28 112 GLY A C 1
ATOM 910 O O . GLY A 1 112 ? -38.534 -9.395 36.983 1.00 44.28 112 GLY A O 1
ATOM 911 N N . ASP A 1 113 ? -37.461 -7.621 37.839 1.00 53.75 113 ASP A N 1
ATOM 912 C CA . ASP A 1 113 ? -37.726 -7.963 39.242 1.00 53.75 113 ASP A CA 1
ATOM 913 C C . ASP A 1 113 ? -39.199 -7.600 39.502 1.00 53.75 113 ASP A C 1
ATOM 915 O O . ASP A 1 113 ? -39.544 -6.434 39.702 1.00 53.75 113 ASP A O 1
ATOM 919 N N . VAL A 1 114 ? -40.096 -8.581 39.383 1.00 53.31 114 VAL A N 1
ATOM 920 C CA . VAL A 1 114 ? -41.509 -8.426 39.744 1.00 53.31 114 VAL A CA 1
ATOM 921 C C . VAL A 1 114 ? -41.665 -8.967 41.164 1.00 53.31 114 VAL A C 1
ATOM 923 O O . VAL A 1 114 ? -41.632 -10.186 41.344 1.00 53.31 114 VAL A O 1
ATOM 926 N N . PRO A 1 115 ? -41.825 -8.114 42.189 1.00 65.75 115 PRO A N 1
ATOM 927 C CA . PRO A 1 115 ? -42.183 -8.594 43.510 1.00 65.75 115 PRO A CA 1
ATOM 928 C C . PRO A 1 115 ? -43.689 -8.887 43.543 1.00 65.75 115 PRO A C 1
ATOM 930 O O . PRO A 1 115 ? -44.493 -7.995 43.266 1.00 65.75 115 PRO A O 1
ATOM 933 N N . PHE A 1 116 ? -44.061 -10.111 43.922 1.00 52.31 116 PHE A N 1
ATOM 934 C CA . PHE A 1 116 ? -45.361 -10.434 44.520 1.00 52.31 116 PHE A CA 1
ATOM 935 C C . PHE A 1 116 ? -45.183 -11.459 45.637 1.00 52.31 116 PHE A C 1
ATOM 937 O O . PHE A 1 116 ? -44.526 -12.495 45.388 1.00 52.31 116 PHE A O 1
#

Organism: Bilophila wadsworthia (strain 3_1_6) (NCBI:txid563192)

Radius of gyration: 21.22 Å; chains: 1; bounding box: 61×23×63 Å

Sequence (116 aa):
MTEREARKLAKEVVSDEYAVIDEIWNRRRVNYHSVAADYDRDTIKDINRKLPNLLVKNGGVALDELADEYGFESTCDLIDMFLAYTPKRVRLEQLVAQFLEENPQPSGDYDGDVPF

Foldseek 3Di:
DDLVVLLVVLVVVLCVVCVLVCCQQPPFAEAQVLCVVPDDPVLVVLLCVQRPRSYDNPGRYYLQRSCVVVVNPDSVVVSVCSNPDDPSVVSSVVSSVVVCVVPPDPPPPPDDPDDD

Secondary structure (DSSP, 8-state):
--HHHHHHHHHHHHHHHTHHHHHIIIII-EEHHHHHHHS-HHHHHHHHHHSTTSEETT-SB-HHHHHHHHT-S-HHHHHHHHHT---HHHHHHHHHHHHHHHSPPP----------

pLDDT: mean 86.38, std 12.28, range [44.28, 95.81]